Protein AF-A0A510UMR7-F1 (afdb_monomer_lite)

Organism: Aliivibrio fischeri (NCBI:txid668)

pLDDT: mean 89.65, std 12.79, range [37.03, 98.44]

Structure (mmCIF, N/CA/C/O backbone):
data_AF-A0A510UMR7-F1
#
_entry.id   AF-A0A510UMR7-F1
#
loop_
_atom_site.group_PDB
_atom_site.id
_atom_site.type_symbol
_atom_site.label_atom_id
_atom_site.label_alt_id
_atom_site.label_comp_id
_atom_site.label_asym_id
_atom_site.label_entity_id
_atom_site.label_seq_id
_atom_site.pdbx_PDB_ins_code
_atom_site.Cartn_x
_atom_site.Cartn_y
_atom_site.Cartn_z
_atom_site.occupancy
_atom_site.B_iso_or_equiv
_atom_site.auth_seq_id
_atom_site.auth_comp_id
_atom_site.auth_asym_id
_atom_site.auth_atom_id
_atom_site.pdbx_PDB_model_num
ATOM 1 N N . MET A 1 1 ? -4.161 -13.285 -26.503 1.00 51.09 1 MET A N 1
ATOM 2 C CA . MET A 1 1 ? -3.354 -12.343 -25.688 1.00 51.09 1 MET A CA 1
ATOM 3 C C . MET A 1 1 ? -3.360 -10.975 -26.370 1.00 51.09 1 MET A C 1
ATOM 5 O O . MET A 1 1 ? -3.130 -10.926 -27.571 1.00 51.09 1 MET A O 1
ATOM 9 N N . ASN A 1 2 ? -3.696 -9.894 -25.657 1.00 55.16 2 ASN A N 1
ATOM 10 C CA . ASN A 1 2 ? -3.923 -8.559 -26.235 1.00 55.16 2 ASN A CA 1
ATOM 11 C C . ASN A 1 2 ? -2.600 -7.912 -26.742 1.00 55.16 2 ASN A C 1
ATOM 13 O O . ASN A 1 2 ? -1.599 -7.934 -26.019 1.00 55.16 2 ASN A O 1
ATOM 17 N N . PRO A 1 3 ? -2.560 -7.334 -27.959 1.00 51.69 3 PRO A N 1
ATOM 18 C CA . PRO A 1 3 ? -1.351 -6.751 -28.558 1.00 51.69 3 PRO A CA 1
ATOM 19 C C . PRO A 1 3 ? -0.756 -5.566 -27.776 1.00 51.69 3 PRO A C 1
ATOM 21 O O . PRO A 1 3 ? 0.462 -5.375 -27.802 1.00 51.69 3 PRO A O 1
ATOM 24 N N . LEU A 1 4 ? -1.569 -4.812 -27.029 1.00 55.09 4 LEU A N 1
ATOM 25 C CA . LEU A 1 4 ? -1.097 -3.721 -26.165 1.00 55.09 4 LEU A CA 1
ATOM 26 C C . LEU A 1 4 ? -0.290 -4.248 -24.971 1.00 55.09 4 LEU A C 1
ATOM 28 O O . LEU A 1 4 ? 0.756 -3.690 -24.637 1.00 55.09 4 LEU A O 1
ATOM 32 N N . LEU A 1 5 ? -0.724 -5.369 -24.383 1.00 54.47 5 LEU A N 1
ATOM 33 C CA . LEU A 1 5 ? 0.011 -6.047 -23.314 1.00 54.47 5 LEU A CA 1
ATOM 34 C C . LEU A 1 5 ? 1.372 -6.546 -23.814 1.00 54.47 5 LEU A C 1
ATOM 36 O O . LEU A 1 5 ? 2.385 -6.280 -23.178 1.00 54.47 5 LEU A O 1
ATOM 40 N N . ARG A 1 6 ? 1.427 -7.157 -25.005 1.00 55.19 6 ARG A N 1
ATOM 41 C CA . ARG A 1 6 ? 2.678 -7.660 -25.604 1.00 55.19 6 ARG A CA 1
ATOM 42 C C . ARG A 1 6 ? 3.709 -6.551 -25.862 1.00 55.19 6 ARG A C 1
ATOM 44 O O . ARG A 1 6 ? 4.903 -6.754 -25.643 1.00 55.19 6 ARG A O 1
ATOM 51 N N . LYS A 1 7 ? 3.258 -5.374 -26.309 1.00 52.97 7 LYS A N 1
ATOM 52 C CA . LYS A 1 7 ? 4.126 -4.212 -26.564 1.00 52.97 7 LYS A CA 1
ATOM 53 C C . LYS A 1 7 ? 4.690 -3.630 -25.260 1.00 52.97 7 LYS A C 1
ATOM 55 O O . LYS A 1 7 ? 5.876 -3.318 -25.206 1.00 52.97 7 LYS A O 1
ATOM 60 N N . LYS A 1 8 ? 3.873 -3.559 -24.200 1.00 59.56 8 LYS A N 1
ATOM 61 C CA . LYS A 1 8 ? 4.296 -3.109 -22.861 1.00 59.56 8 LYS A CA 1
ATOM 62 C C . LYS A 1 8 ? 5.339 -4.054 -22.247 1.00 59.56 8 LYS A C 1
ATOM 64 O O . LYS A 1 8 ? 6.338 -3.588 -21.712 1.00 59.56 8 LYS A O 1
ATOM 69 N N . THR A 1 9 ? 5.171 -5.369 -22.410 1.00 65.25 9 THR A N 1
ATOM 70 C CA . THR A 1 9 ? 6.138 -6.371 -21.927 1.00 65.25 9 THR A CA 1
ATOM 71 C C . THR A 1 9 ? 7.502 -6.260 -22.616 1.00 65.25 9 THR A C 1
ATOM 73 O O . THR A 1 9 ? 8.526 -6.316 -21.942 1.00 65.25 9 THR A O 1
ATOM 76 N N . MET A 1 10 ? 7.546 -6.056 -23.939 1.00 64.94 10 MET A N 1
ATOM 77 C CA . MET A 1 10 ? 8.824 -5.874 -24.648 1.00 64.94 10 MET A CA 1
ATOM 78 C C . MET A 1 10 ? 9.551 -4.585 -24.255 1.00 64.94 10 MET A C 1
ATOM 80 O O . MET A 1 10 ? 10.768 -4.608 -24.090 1.00 64.94 10 MET A O 1
ATOM 84 N N . ILE A 1 11 ? 8.826 -3.474 -24.085 1.00 70.75 11 ILE A N 1
ATOM 85 C CA . ILE A 1 11 ? 9.424 -2.203 -23.645 1.00 70.75 11 ILE A CA 1
ATOM 86 C C . ILE A 1 11 ? 10.067 -2.368 -22.264 1.00 70.75 11 ILE A C 1
ATOM 88 O O . ILE A 1 11 ? 11.201 -1.932 -22.072 1.00 70.75 11 ILE A O 1
ATOM 92 N N . ASN A 1 12 ? 9.399 -3.071 -21.344 1.00 75.62 12 ASN A N 1
ATOM 93 C CA . ASN A 1 12 ? 9.960 -3.363 -20.026 1.00 75.62 12 ASN A CA 1
ATOM 94 C C . ASN A 1 12 ? 11.260 -4.179 -20.131 1.00 75.62 12 ASN A C 1
ATOM 96 O O . ASN A 1 12 ? 12.247 -3.830 -19.495 1.00 75.62 12 ASN A O 1
ATOM 100 N N . LEU A 1 13 ? 11.319 -5.213 -20.977 1.00 80.56 13 LEU A N 1
ATOM 101 C CA . LEU A 1 13 ? 12.540 -6.018 -21.145 1.00 80.56 13 LEU A CA 1
ATOM 102 C C . LEU A 1 13 ? 13.735 -5.189 -21.640 1.00 80.56 13 LEU A C 1
ATOM 104 O O . LEU A 1 13 ? 14.846 -5.341 -21.131 1.00 80.56 13 LEU A O 1
ATOM 108 N N . ILE A 1 14 ? 13.507 -4.280 -22.593 1.00 85.69 14 ILE A N 1
ATOM 109 C CA . ILE A 1 14 ? 14.553 -3.383 -23.106 1.00 85.69 14 ILE A CA 1
ATOM 110 C C . ILE A 1 14 ? 15.011 -2.408 -22.014 1.00 85.69 14 ILE A C 1
ATOM 112 O O . ILE A 1 14 ? 16.213 -2.225 -21.830 1.00 85.69 14 ILE A O 1
ATOM 116 N N . GLN A 1 15 ? 14.074 -1.812 -21.267 1.00 86.12 15 GLN A N 1
ATOM 117 C CA . GLN A 1 15 ? 14.389 -0.906 -20.156 1.00 86.12 15 GLN A CA 1
ATOM 118 C C . GLN A 1 15 ? 15.222 -1.598 -19.073 1.00 86.12 15 GLN A C 1
ATOM 120 O O . GLN A 1 15 ? 16.217 -1.035 -18.623 1.00 86.12 15 GLN A O 1
ATOM 125 N N . HIS A 1 16 ? 14.865 -2.830 -18.704 1.00 87.94 16 HIS A N 1
ATOM 126 C CA . HIS A 1 16 ? 15.618 -3.638 -17.746 1.00 87.94 16 HIS A CA 1
ATOM 127 C C . HIS A 1 16 ? 17.042 -3.918 -18.233 1.00 87.94 16 HIS A C 1
ATOM 129 O O . HIS A 1 16 ? 18.006 -3.672 -17.507 1.00 87.94 16 HIS A O 1
ATOM 135 N N . GLY A 1 17 ? 17.189 -4.389 -19.475 1.00 89.75 17 GLY A N 1
ATOM 136 C CA . GLY A 1 17 ? 18.502 -4.666 -20.058 1.00 89.75 17 GLY A CA 1
ATOM 137 C C . GLY A 1 17 ? 19.389 -3.421 -20.104 1.00 89.75 17 GLY A C 1
ATOM 138 O O . GLY A 1 17 ? 20.539 -3.461 -19.663 1.00 89.75 17 GLY A O 1
ATOM 139 N N . LEU A 1 18 ? 18.834 -2.294 -20.564 1.00 92.81 18 LEU A N 1
ATOM 140 C CA . LEU A 1 18 ? 19.545 -1.019 -20.608 1.00 92.81 18 LEU A CA 1
ATOM 141 C C . LEU A 1 18 ? 19.943 -0.551 -19.205 1.00 92.81 18 LEU A C 1
ATOM 143 O O . LEU A 1 18 ? 21.094 -0.181 -18.997 1.00 92.81 18 LEU A O 1
ATOM 147 N N . PHE A 1 19 ? 19.033 -0.607 -18.232 1.00 93.06 19 PHE A N 1
ATOM 148 C CA . PHE A 1 19 ? 19.323 -0.227 -16.851 1.00 93.06 19 PHE A CA 1
ATOM 149 C C . PHE A 1 19 ? 20.503 -1.015 -16.275 1.00 93.06 19 PHE A C 1
ATOM 151 O O . PHE A 1 19 ? 21.434 -0.422 -15.728 1.00 93.06 19 PHE A O 1
ATOM 158 N N . HIS A 1 20 ? 20.498 -2.342 -16.427 1.00 90.25 20 HIS A N 1
ATOM 159 C CA . HIS A 1 20 ? 21.579 -3.183 -15.918 1.00 90.25 20 HIS A CA 1
ATOM 160 C C . HIS A 1 20 ? 22.907 -2.902 -16.621 1.00 90.25 20 HIS A C 1
ATOM 162 O O . HIS A 1 20 ? 23.939 -2.849 -15.952 1.00 90.25 20 HIS A O 1
ATOM 168 N N . LEU A 1 21 ? 22.886 -2.646 -17.932 1.00 93.25 21 LEU A N 1
ATOM 169 C CA . LEU A 1 21 ? 24.079 -2.268 -18.685 1.00 93.25 21 LEU A CA 1
ATOM 170 C C . LEU A 1 21 ? 24.651 -0.930 -18.198 1.00 93.25 21 LEU A C 1
ATOM 172 O O . LEU A 1 21 ? 25.833 -0.858 -17.865 1.00 93.25 21 LEU A O 1
ATOM 176 N N . LEU A 1 22 ? 23.812 0.104 -18.078 1.00 94.19 22 LEU A N 1
ATOM 177 C CA . LEU A 1 22 ? 24.222 1.428 -17.599 1.00 94.19 22 LEU A CA 1
ATOM 178 C C . LEU A 1 22 ? 24.739 1.390 -16.152 1.00 94.19 22 LEU A C 1
ATOM 180 O O . LEU A 1 22 ? 25.696 2.090 -15.812 1.00 94.19 22 LEU A O 1
ATOM 184 N N . LYS A 1 23 ? 24.142 0.547 -15.302 1.00 92.00 23 LYS A N 1
ATOM 185 C CA . LYS A 1 23 ? 24.593 0.335 -13.922 1.00 92.00 23 LYS A CA 1
ATOM 186 C C . LYS A 1 23 ? 25.930 -0.414 -13.868 1.00 92.00 23 LYS A C 1
ATOM 188 O O . LYS A 1 23 ? 26.796 -0.037 -13.082 1.00 92.00 23 LYS A O 1
ATOM 193 N N . ALA A 1 24 ? 26.140 -1.413 -14.729 1.00 90.56 24 ALA A N 1
ATOM 194 C CA . ALA A 1 24 ? 27.389 -2.176 -14.802 1.00 90.56 24 ALA A CA 1
ATOM 195 C C . ALA A 1 24 ? 28.584 -1.314 -15.239 1.00 90.56 24 ALA A C 1
ATOM 197 O O . ALA A 1 24 ? 29.666 -1.423 -14.663 1.00 90.56 24 ALA A O 1
ATOM 198 N N . VAL A 1 25 ? 28.380 -0.402 -16.196 1.00 95.00 25 VAL A N 1
ATOM 199 C CA . VAL A 1 25 ? 29.420 0.546 -16.640 1.00 95.00 25 VAL A CA 1
ATOM 200 C C . VAL A 1 25 ? 29.561 1.774 -15.724 1.00 95.00 25 VAL A C 1
ATOM 202 O O . VAL A 1 25 ? 30.279 2.708 -16.067 1.00 95.00 25 VAL A O 1
ATOM 205 N N . LYS A 1 26 ? 28.897 1.780 -14.555 1.00 92.00 26 LYS A N 1
ATOM 206 C CA . LY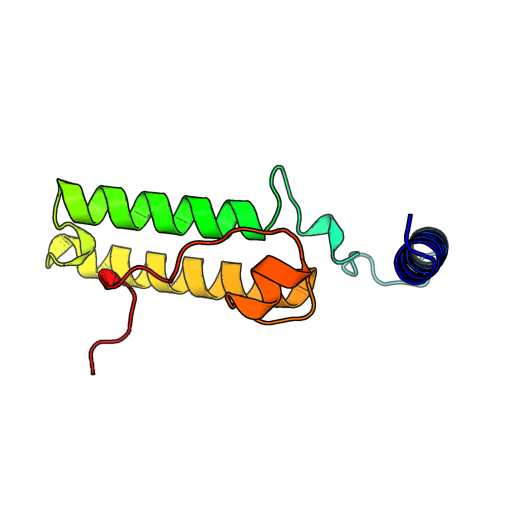S A 1 26 ? 28.910 2.868 -13.554 1.00 92.00 26 LYS A CA 1
ATOM 207 C C . LYS A 1 26 ? 28.439 4.229 -14.086 1.00 92.00 26 LYS A C 1
ATOM 209 O O . LYS A 1 26 ? 28.805 5.263 -13.532 1.00 92.00 26 LYS A O 1
ATOM 214 N N . LEU A 1 27 ? 27.611 4.237 -15.132 1.00 94.25 27 LEU A N 1
ATOM 215 C CA . LEU A 1 27 ? 27.000 5.468 -15.644 1.00 94.25 27 LEU A CA 1
ATOM 216 C C . LEU A 1 27 ? 25.796 5.903 -14.795 1.00 94.25 27 LEU A C 1
ATOM 218 O O . LEU A 1 27 ? 25.435 7.075 -14.786 1.00 94.25 27 LEU A O 1
ATOM 222 N N . LEU A 1 28 ? 25.179 4.965 -14.069 1.00 91.44 28 LEU A N 1
ATOM 223 C CA . LEU A 1 28 ? 24.124 5.253 -13.099 1.00 91.44 28 LEU A CA 1
ATOM 224 C C . LEU A 1 28 ? 24.673 5.240 -11.666 1.00 91.44 28 LEU A C 1
ATOM 226 O O . LEU A 1 28 ? 25.465 4.353 -11.330 1.00 91.44 28 LEU A O 1
ATOM 230 N N . PRO A 1 29 ? 24.212 6.157 -10.795 1.00 92.06 29 PRO A N 1
ATOM 231 C CA . PRO A 1 29 ? 24.500 6.091 -9.369 1.00 92.06 29 PRO A CA 1
ATOM 232 C C . PRO A 1 29 ? 24.062 4.750 -8.762 1.00 92.06 29 PRO A C 1
ATOM 234 O O . PRO A 1 29 ? 23.032 4.178 -9.132 1.00 92.06 29 PRO A O 1
ATOM 237 N N . SER A 1 30 ? 24.832 4.242 -7.797 1.00 85.25 30 SER A N 1
ATOM 238 C CA . SER A 1 30 ? 24.592 2.927 -7.181 1.00 85.25 30 SER A CA 1
ATOM 239 C C . SER A 1 30 ? 23.232 2.822 -6.480 1.00 85.25 30 SER A C 1
ATOM 241 O O . SER A 1 30 ? 22.652 1.733 -6.433 1.00 85.25 30 SER A O 1
ATOM 243 N N . ASN A 1 31 ? 22.713 3.951 -5.995 1.00 88.50 31 ASN A N 1
ATOM 244 C CA . ASN A 1 31 ? 21.444 4.079 -5.283 1.00 88.50 31 ASN A CA 1
ATOM 245 C C . ASN A 1 31 ? 20.205 4.147 -6.193 1.00 88.50 31 ASN A C 1
ATOM 247 O O . ASN A 1 31 ? 19.091 4.135 -5.678 1.00 88.50 31 ASN A O 1
ATOM 251 N N . VAL A 1 32 ? 20.359 4.200 -7.521 1.00 91.25 32 VAL A N 1
ATOM 252 C CA . VAL A 1 32 ? 19.211 4.092 -8.432 1.00 91.25 32 VAL A CA 1
ATOM 253 C C . VAL A 1 32 ? 18.797 2.627 -8.536 1.00 91.25 32 VAL A C 1
ATOM 255 O O . VAL A 1 32 ? 19.631 1.751 -8.785 1.00 91.25 32 VAL A O 1
ATOM 258 N N . ILE A 1 33 ? 17.507 2.356 -8.366 1.00 91.06 33 ILE A N 1
ATOM 259 C CA . ILE A 1 33 ? 16.906 1.022 -8.473 1.00 91.06 33 ILE A CA 1
ATOM 260 C C . ILE A 1 33 ? 15.781 1.027 -9.508 1.00 91.06 33 ILE A C 1
ATOM 262 O O . ILE A 1 33 ? 15.235 2.081 -9.834 1.00 91.06 33 ILE A O 1
ATOM 266 N N . LEU A 1 34 ? 15.438 -0.153 -10.019 1.00 91.06 34 LEU A N 1
ATOM 267 C CA . LEU A 1 34 ? 14.204 -0.336 -10.779 1.00 91.06 34 LEU A CA 1
ATOM 268 C C . LEU A 1 34 ? 13.023 -0.388 -9.811 1.00 91.06 34 LEU A C 1
ATOM 270 O O . LEU A 1 34 ? 13.164 -0.831 -8.672 1.00 91.06 34 LEU A O 1
ATOM 274 N N . THR A 1 35 ? 11.856 0.070 -10.253 1.00 92.31 35 THR A N 1
ATOM 275 C CA . THR A 1 35 ? 10.671 0.143 -9.392 1.00 92.31 35 THR A CA 1
ATOM 276 C C . THR A 1 35 ? 10.138 -1.233 -9.004 1.00 92.31 35 THR A C 1
ATOM 278 O O . THR A 1 35 ? 9.552 -1.359 -7.937 1.00 92.31 35 THR A O 1
ATOM 281 N N . ASP A 1 36 ? 10.369 -2.275 -9.804 1.00 90.44 36 ASP A N 1
ATOM 282 C CA . ASP A 1 36 ? 10.011 -3.657 -9.468 1.00 90.44 36 ASP A CA 1
ATOM 283 C C . ASP A 1 36 ? 10.829 -4.219 -8.296 1.00 90.44 36 ASP A C 1
ATOM 285 O O . ASP A 1 36 ? 10.333 -5.065 -7.561 1.00 90.44 36 ASP A O 1
ATOM 289 N N . GLN A 1 37 ? 12.022 -3.675 -8.032 1.00 91.50 37 GLN A N 1
ATOM 290 C CA . GLN A 1 37 ? 12.817 -4.017 -6.847 1.00 91.50 37 GLN A CA 1
ATOM 291 C C . GLN A 1 37 ? 12.164 -3.543 -5.536 1.00 91.50 37 GLN A C 1
ATOM 293 O O . GLN A 1 37 ? 12.625 -3.917 -4.460 1.00 91.50 37 GLN A O 1
ATOM 298 N N . LEU A 1 38 ? 11.094 -2.738 -5.600 1.00 92.88 38 LEU A N 1
ATOM 299 C CA . LEU A 1 38 ? 10.271 -2.409 -4.431 1.00 92.88 38 LEU A CA 1
ATOM 300 C C . LEU A 1 38 ? 9.404 -3.595 -3.971 1.00 92.88 38 LEU A C 1
ATOM 302 O O . LEU A 1 38 ? 9.003 -3.636 -2.803 1.00 92.88 38 LEU A O 1
ATOM 306 N N . ASP A 1 39 ? 9.140 -4.566 -4.852 1.00 92.69 39 ASP A N 1
ATOM 307 C CA . ASP A 1 39 ? 8.481 -5.826 -4.505 1.00 92.69 39 ASP A CA 1
ATOM 308 C C . ASP A 1 39 ? 9.494 -6.750 -3.799 1.00 92.69 39 ASP A C 1
ATOM 310 O O . ASP A 1 39 ? 10.116 -7.625 -4.400 1.00 92.69 39 ASP A O 1
ATOM 314 N N . PHE A 1 40 ? 9.702 -6.523 -2.500 1.00 86.19 40 PHE A N 1
ATOM 315 C CA . PHE A 1 40 ? 10.589 -7.333 -1.662 1.00 86.19 40 PHE A CA 1
ATOM 316 C C . PHE A 1 40 ? 9.808 -8.418 -0.909 1.00 86.19 40 PHE A C 1
ATOM 318 O O . PHE A 1 40 ? 8.969 -8.091 -0.068 1.00 86.19 40 PHE A O 1
ATOM 325 N N . ALA A 1 41 ? 10.129 -9.693 -1.179 1.00 87.88 41 ALA A N 1
ATO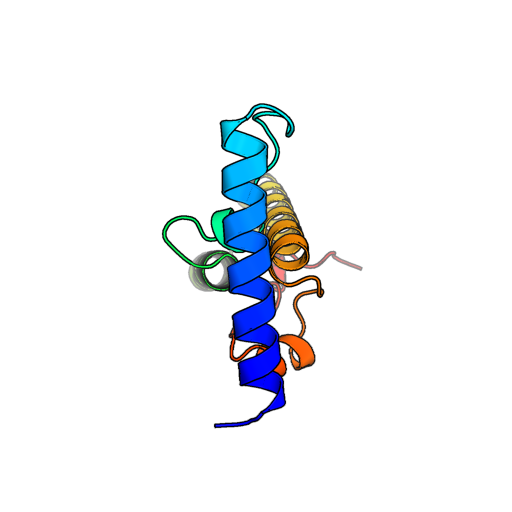M 326 C CA . ALA A 1 41 ? 9.438 -10.915 -0.725 1.00 87.88 41 ALA A CA 1
ATOM 327 C C . ALA A 1 41 ? 7.976 -11.030 -1.203 1.00 87.88 41 ALA A C 1
ATOM 329 O O . ALA A 1 41 ? 7.615 -12.008 -1.855 1.00 87.88 41 ALA A O 1
ATOM 330 N N . HIS A 1 42 ? 7.169 -10.002 -0.949 1.00 91.12 42 HIS A N 1
ATOM 331 C CA . HIS A 1 42 ? 5.812 -9.829 -1.451 1.00 91.12 42 HIS A CA 1
ATOM 332 C C . HIS A 1 42 ? 5.698 -8.527 -2.249 1.00 91.12 42 HIS A C 1
ATOM 334 O O . HIS A 1 42 ? 6.501 -7.602 -2.089 1.00 91.12 42 HIS A O 1
ATOM 340 N N . SER A 1 43 ? 4.671 -8.439 -3.098 1.00 95.31 43 SER A N 1
ATOM 341 C CA . SER A 1 43 ? 4.382 -7.192 -3.804 1.00 95.31 43 SER A CA 1
ATOM 342 C C . SER A 1 43 ? 4.045 -6.079 -2.813 1.00 95.31 43 SER A C 1
ATOM 344 O O . SER A 1 43 ? 3.484 -6.329 -1.741 1.00 95.31 43 SER A O 1
ATOM 346 N N . VAL A 1 44 ? 4.343 -4.829 -3.176 1.00 96.31 44 VAL A N 1
ATOM 347 C CA . VAL A 1 44 ? 3.989 -3.678 -2.325 1.00 96.31 44 VAL A CA 1
ATOM 348 C C . VAL A 1 44 ? 2.484 -3.638 -2.028 1.00 96.31 44 VAL A C 1
ATOM 350 O O . VAL A 1 44 ? 2.087 -3.337 -0.906 1.00 96.31 44 VAL A O 1
ATOM 353 N N . ALA A 1 45 ? 1.654 -4.015 -3.006 1.00 96.94 45 ALA A N 1
ATOM 354 C CA . ALA A 1 45 ? 0.206 -4.126 -2.842 1.00 96.94 45 ALA A CA 1
ATOM 355 C C . ALA A 1 45 ? -0.170 -5.135 -1.748 1.00 96.94 45 ALA A C 1
ATOM 357 O O . ALA A 1 45 ? -0.962 -4.817 -0.866 1.00 96.94 45 ALA A O 1
ATOM 358 N N . LYS A 1 46 ? 0.451 -6.323 -1.756 1.00 96.88 46 LYS A N 1
ATOM 359 C CA . LYS A 1 46 ? 0.160 -7.356 -0.759 1.00 96.88 46 LYS A CA 1
ATOM 360 C C . LYS A 1 46 ? 0.589 -6.934 0.644 1.00 96.88 46 LYS A C 1
ATOM 362 O O . LYS A 1 46 ? -0.163 -7.133 1.587 1.00 96.88 46 LYS A O 1
ATOM 367 N N . ARG A 1 47 ? 1.752 -6.292 0.771 1.00 97.31 47 ARG A N 1
ATOM 368 C CA . ARG A 1 47 ? 2.243 -5.768 2.056 1.00 97.31 47 ARG A CA 1
ATOM 369 C C . ARG A 1 47 ? 1.306 -4.708 2.638 1.00 97.31 47 ARG A C 1
ATOM 371 O O . ARG A 1 47 ? 1.085 -4.695 3.844 1.00 97.31 47 ARG A O 1
ATOM 378 N N . LEU A 1 48 ? 0.768 -3.828 1.789 1.00 97.69 48 LEU A N 1
ATOM 379 C CA . LEU A 1 48 ? -0.211 -2.819 2.198 1.00 97.69 48 LEU A CA 1
ATOM 380 C C . LEU A 1 48 ? -1.516 -3.470 2.672 1.00 97.69 48 LEU A C 1
ATOM 382 O O . LEU A 1 48 ? -2.025 -3.114 3.729 1.00 97.69 48 LEU A O 1
ATOM 386 N N . ASP A 1 49 ? -2.021 -4.453 1.928 1.00 98.12 49 ASP A N 1
ATOM 387 C CA . ASP A 1 49 ? -3.216 -5.219 2.297 1.00 98.12 49 ASP A CA 1
ATOM 388 C C . ASP A 1 49 ? -3.056 -5.951 3.643 1.00 98.12 49 ASP A C 1
ATOM 390 O O . ASP A 1 49 ? -3.893 -5.802 4.529 1.00 98.12 49 ASP A O 1
ATOM 394 N N . GLU A 1 50 ? -1.952 -6.679 3.829 1.00 97.69 50 GLU A N 1
ATOM 395 C CA . GLU A 1 50 ? -1.663 -7.428 5.062 1.00 97.69 50 GLU A CA 1
ATOM 396 C C . GLU A 1 50 ? -1.510 -6.512 6.280 1.00 97.69 50 GLU A C 1
ATOM 398 O O . GLU A 1 50 ? -1.982 -6.839 7.369 1.00 97.69 50 GLU A O 1
ATOM 403 N N . GLN A 1 51 ? -0.876 -5.345 6.114 1.00 97.31 51 GLN A N 1
ATOM 404 C CA . GLN A 1 51 ? -0.772 -4.369 7.198 1.00 97.31 51 GLN A CA 1
ATOM 405 C C . GLN A 1 51 ? -2.163 -3.888 7.634 1.00 97.31 51 GLN A C 1
ATOM 407 O O . GLN A 1 51 ? -2.435 -3.788 8.832 1.00 97.31 51 GLN A O 1
ATOM 412 N N . ARG A 1 52 ? -3.043 -3.587 6.672 1.00 98.00 52 ARG A N 1
ATOM 413 C CA . ARG A 1 52 ? -4.403 -3.109 6.948 1.00 98.00 52 ARG A CA 1
ATOM 414 C C . ARG A 1 52 ? -5.248 -4.183 7.623 1.00 98.00 52 ARG A C 1
ATOM 416 O O . ARG A 1 52 ? -5.869 -3.887 8.639 1.00 98.00 52 ARG A O 1
ATOM 423 N N . GLU A 1 53 ? -5.181 -5.420 7.135 1.00 98.44 53 GLU A N 1
ATOM 424 C CA . GLU A 1 53 ? -5.839 -6.582 7.744 1.00 98.44 53 GLU A CA 1
ATOM 425 C C . GLU A 1 53 ? -5.384 -6.799 9.195 1.00 98.44 53 GLU A C 1
ATOM 427 O O . GLU A 1 53 ? -6.216 -6.953 10.086 1.00 98.44 53 GLU A O 1
ATOM 432 N N . LEU A 1 54 ? -4.076 -6.728 9.468 1.00 97.94 54 LEU A N 1
ATOM 433 C CA . LEU A 1 54 ? -3.549 -6.857 10.829 1.00 97.94 54 LEU A CA 1
ATOM 434 C C . LEU A 1 54 ? -4.103 -5.773 11.766 1.00 97.94 54 LEU A C 1
ATOM 436 O O . LEU A 1 54 ? -4.467 -6.061 12.907 1.00 97.94 54 LEU A O 1
ATOM 440 N N . ILE A 1 55 ? -4.161 -4.525 11.300 1.00 98.12 55 ILE A N 1
ATOM 441 C CA . ILE A 1 55 ? -4.672 -3.401 12.093 1.00 98.12 55 ILE A CA 1
ATOM 442 C C . ILE A 1 55 ? -6.168 -3.563 12.367 1.00 98.12 55 ILE A C 1
ATOM 444 O O . ILE A 1 55 ? -6.596 -3.360 13.504 1.00 98.12 55 ILE A O 1
ATOM 448 N N . GLU A 1 56 ? -6.950 -3.944 11.354 1.00 97.75 56 GLU A N 1
ATOM 449 C CA . GLU A 1 56 ? -8.383 -4.216 11.496 1.00 97.75 56 GLU A CA 1
ATOM 450 C C . GLU A 1 56 ? -8.645 -5.336 12.494 1.00 97.75 56 GLU A C 1
ATOM 452 O O . GLU A 1 56 ? -9.485 -5.183 13.377 1.00 97.75 56 GLU A O 1
ATOM 457 N N . GLU A 1 57 ? -7.904 -6.439 12.402 1.00 98.38 57 GLU A N 1
ATOM 458 C CA . GLU A 1 57 ? -8.108 -7.593 13.270 1.00 98.38 57 GLU A CA 1
ATOM 459 C C . GLU A 1 57 ? -7.693 -7.307 14.719 1.00 98.38 57 GLU A C 1
ATOM 461 O O . GLU A 1 57 ? -8.416 -7.698 15.638 1.00 98.38 57 GLU A O 1
ATOM 466 N N . ILE A 1 58 ? -6.606 -6.561 14.952 1.00 97.88 58 ILE A N 1
ATOM 467 C CA . ILE A 1 58 ? -6.250 -6.082 16.298 1.00 97.88 58 ILE A CA 1
ATOM 468 C C . ILE A 1 58 ? -7.354 -5.172 16.842 1.00 97.88 58 ILE A C 1
ATOM 470 O O . ILE A 1 58 ? -7.834 -5.380 17.955 1.00 97.88 58 ILE A O 1
ATOM 474 N N . GLU A 1 59 ? -7.783 -4.172 16.069 1.00 97.69 59 GLU A N 1
ATOM 475 C CA . GLU A 1 59 ? -8.800 -3.227 16.529 1.00 97.69 59 GLU A CA 1
ATOM 476 C C . GLU A 1 59 ? -10.124 -3.928 16.843 1.00 97.69 59 GLU A C 1
ATOM 478 O O . GLU A 1 59 ? -10.698 -3.722 17.909 1.00 97.69 59 GLU A O 1
ATOM 483 N N . LYS A 1 60 ? -10.573 -4.814 15.957 1.00 97.62 60 LYS A N 1
ATOM 484 C CA . LYS A 1 60 ? -11.809 -5.584 16.105 1.00 97.62 60 LYS A CA 1
ATOM 485 C C . LYS A 1 60 ? -11.818 -6.457 17.358 1.00 97.62 60 LYS A C 1
ATOM 487 O O . LYS A 1 60 ? -12.857 -6.569 18.003 1.00 97.62 60 LYS A O 1
ATOM 492 N N . HIS A 1 61 ? -10.692 -7.082 17.702 1.00 98.25 61 HIS A N 1
ATOM 493 C CA . HIS A 1 61 ? -10.632 -8.021 18.825 1.00 98.25 61 HIS A CA 1
ATOM 494 C C . HIS A 1 61 ? -10.281 -7.367 20.159 1.00 98.25 61 HIS A C 1
ATOM 496 O O . HIS A 1 61 ? -10.627 -7.913 21.206 1.00 98.25 61 HIS A O 1
ATOM 502 N N . THR A 1 62 ? -9.586 -6.227 20.152 1.00 97.38 62 THR A N 1
ATOM 503 C CA . THR A 1 62 ? -9.051 -5.646 21.391 1.00 97.38 62 THR A CA 1
ATOM 504 C C . THR A 1 62 ? -9.401 -4.177 21.602 1.00 97.38 62 THR A C 1
ATOM 506 O O . THR A 1 62 ? -9.128 -3.658 22.683 1.00 97.38 62 THR A O 1
ATOM 509 N N . GLY A 1 63 ? -9.926 -3.474 20.592 1.00 97.00 63 GLY A N 1
ATOM 510 C CA . GLY A 1 63 ? -10.146 -2.022 20.628 1.00 97.00 63 GLY A CA 1
ATOM 511 C C . GLY A 1 63 ? -8.868 -1.223 20.905 1.00 97.00 63 GLY A C 1
ATOM 512 O O . GLY A 1 63 ? -8.915 -0.149 21.510 1.00 97.00 63 GLY A O 1
ATOM 513 N N . TYR A 1 64 ? -7.696 -1.787 20.581 1.00 97.44 64 TYR A N 1
ATOM 514 C CA . TYR A 1 64 ? -6.421 -1.264 21.071 1.00 97.44 64 TYR A CA 1
ATOM 515 C C . TYR A 1 64 ? -6.114 0.117 20.498 1.00 97.44 64 TYR A C 1
ATOM 517 O O . TYR A 1 64 ? -5.745 1.007 21.264 1.00 97.44 64 TYR A O 1
ATOM 525 N N . PHE A 1 65 ? -6.293 0.325 19.194 1.00 96.50 65 PHE A N 1
ATOM 526 C CA . PHE A 1 65 ? -5.956 1.584 18.532 1.00 96.50 65 PHE A CA 1
ATOM 527 C C . PHE A 1 65 ? -6.949 2.705 18.856 1.00 96.50 65 PHE A C 1
ATOM 529 O O . PHE A 1 65 ? -6.573 3.878 18.795 1.00 96.50 65 PHE A O 1
ATOM 536 N N . SER A 1 66 ? -8.177 2.360 19.252 1.00 95.50 66 SER A N 1
ATOM 537 C CA . SER A 1 66 ? -9.147 3.311 19.814 1.00 95.50 66 SER A CA 1
ATOM 538 C C . SER A 1 66 ? -8.912 3.628 21.296 1.00 95.50 66 SER A C 1
ATOM 540 O O . SER A 1 66 ? -9.430 4.622 21.804 1.00 95.50 66 SER A O 1
ATOM 542 N N . SER A 1 67 ? -8.125 2.817 22.008 1.00 95.62 67 SER A N 1
ATOM 543 C CA . SER A 1 67 ? -7.806 3.044 23.421 1.00 95.62 67 SER A CA 1
ATOM 544 C C . SER A 1 67 ? -6.714 4.102 23.625 1.00 95.62 67 SER A C 1
ATOM 546 O O . SER A 1 67 ? -5.856 4.327 22.770 1.00 95.62 67 SER A O 1
ATOM 548 N N . GLU A 1 68 ? -6.661 4.695 24.822 1.00 94.44 68 GLU A N 1
ATOM 549 C CA . GLU A 1 68 ? -5.583 5.622 25.197 1.00 94.44 68 GLU A CA 1
ATOM 550 C C . GLU A 1 68 ? -4.192 4.971 25.101 1.00 94.44 68 GLU A C 1
ATOM 552 O O . GLU A 1 68 ? -3.242 5.590 24.619 1.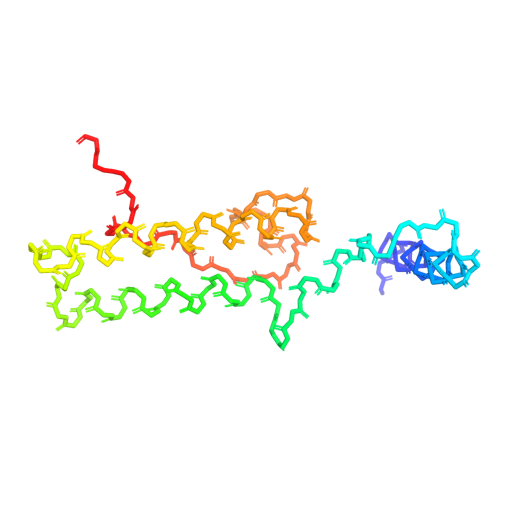00 94.44 68 GLU A O 1
ATOM 557 N N . LYS A 1 69 ? -4.089 3.688 25.474 1.00 94.50 69 LYS A N 1
ATOM 558 C CA . LYS A 1 69 ? -2.840 2.914 25.415 1.00 94.50 69 LYS A CA 1
ATOM 559 C C . LYS A 1 69 ? -2.331 2.720 23.985 1.00 94.50 69 LYS A C 1
ATOM 561 O O . LYS A 1 69 ? -1.129 2.559 23.790 1.00 94.50 69 LYS A O 1
ATOM 566 N N . GLY A 1 70 ? -3.224 2.723 22.996 1.00 94.94 70 GLY A N 1
ATOM 567 C CA . GLY A 1 70 ? -2.874 2.542 21.589 1.00 94.94 70 GLY A CA 1
ATOM 568 C C . GLY A 1 70 ? -2.548 3.828 20.845 1.00 94.94 70 GLY A C 1
ATOM 569 O O . GLY A 1 70 ? -2.123 3.744 19.698 1.00 94.94 70 GLY A O 1
ATOM 570 N N . ARG A 1 71 ? -2.689 5.013 21.458 1.00 93.81 71 ARG A N 1
ATOM 571 C CA . ARG A 1 71 ? -2.517 6.306 20.767 1.00 93.81 71 ARG A CA 1
ATOM 572 C C . ARG A 1 71 ? -1.165 6.432 20.057 1.00 93.81 71 ARG A C 1
ATOM 574 O O . ARG A 1 71 ? -1.107 6.850 18.904 1.00 93.81 71 ARG A O 1
ATOM 581 N N . TRP A 1 72 ? -0.077 6.053 20.727 1.00 94.19 72 TRP A N 1
ATOM 582 C CA . TRP A 1 72 ? 1.263 6.105 20.134 1.00 94.19 72 TRP A CA 1
ATOM 583 C C . TRP A 1 72 ? 1.413 5.106 18.977 1.00 94.19 72 TRP A C 1
ATOM 585 O O . TRP A 1 72 ? 1.905 5.460 17.904 1.00 94.19 72 TRP A O 1
ATOM 595 N N . SER A 1 73 ? 0.923 3.881 19.168 1.00 96.06 73 SER A N 1
ATOM 596 C CA . SER A 1 73 ? 0.955 2.813 18.163 1.00 96.06 73 SER A CA 1
ATOM 597 C C . SER A 1 73 ? 0.083 3.132 16.947 1.00 96.06 73 SER A C 1
ATOM 599 O O . SER A 1 73 ? 0.468 2.819 15.826 1.00 96.06 73 SER A O 1
ATOM 601 N N . LYS A 1 74 ? -1.048 3.821 17.138 1.00 96.44 74 LYS A N 1
ATOM 602 C CA . LYS A 1 74 ? -1.912 4.317 16.059 1.00 96.44 74 LYS A CA 1
ATOM 603 C C . LYS A 1 74 ? -1.160 5.287 15.148 1.00 96.44 74 LYS A C 1
ATOM 605 O O . LYS A 1 74 ? -1.208 5.129 13.934 1.00 96.44 74 LYS A O 1
ATOM 610 N N . ASN A 1 75 ? -0.405 6.233 15.706 1.00 94.69 75 ASN A N 1
ATOM 611 C CA . ASN A 1 75 ? 0.398 7.162 14.901 1.00 94.69 75 ASN A CA 1
ATOM 612 C C . ASN A 1 75 ? 1.494 6.442 14.095 1.00 94.69 75 ASN A C 1
ATOM 614 O O . ASN A 1 75 ? 1.745 6.785 12.937 1.00 94.69 75 ASN A O 1
ATOM 618 N N . HIS A 1 76 ? 2.112 5.409 14.676 1.00 96.06 76 HIS A N 1
ATOM 619 C CA . HIS A 1 76 ? 3.062 4.556 13.955 1.00 96.06 76 HIS A CA 1
ATOM 620 C C . HIS A 1 76 ? 2.380 3.792 12.818 1.00 96.06 76 HIS A C 1
ATOM 622 O O . HIS A 1 76 ? 2.892 3.784 11.702 1.00 96.06 76 HIS A O 1
ATOM 628 N N . ALA A 1 77 ? 1.206 3.216 13.074 1.00 97.06 77 ALA A N 1
ATOM 629 C CA . ALA A 1 77 ? 0.423 2.498 12.076 1.00 97.06 77 ALA A CA 1
ATOM 630 C C . ALA A 1 77 ? -0.015 3.404 10.908 1.00 97.06 77 ALA A C 1
ATOM 632 O O . ALA A 1 77 ? 0.093 3.000 9.753 1.00 97.06 77 ALA A O 1
ATOM 633 N N . ILE A 1 78 ? -0.426 4.649 11.191 1.00 97.31 78 ILE A N 1
ATOM 634 C CA . ILE A 1 78 ? -0.715 5.675 10.172 1.00 97.31 78 ILE A CA 1
ATOM 635 C C . ILE A 1 78 ? 0.521 5.926 9.304 1.00 97.31 78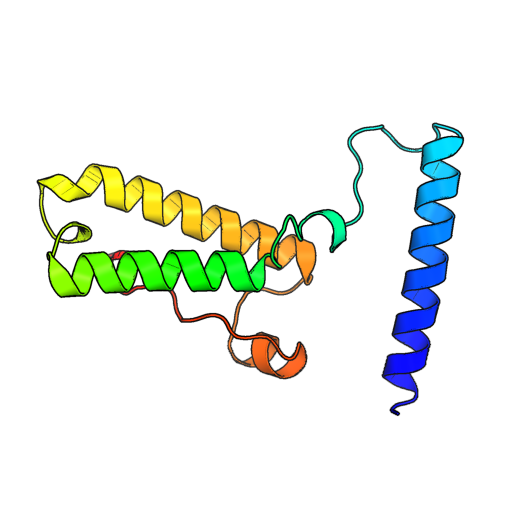 ILE A C 1
ATOM 637 O O . ILE A 1 78 ? 0.436 5.843 8.082 1.00 97.31 78 ILE A O 1
ATOM 641 N N . THR A 1 79 ? 1.675 6.153 9.935 1.00 96.88 79 THR A N 1
ATOM 642 C CA . THR A 1 79 ? 2.936 6.451 9.236 1.00 96.88 79 THR A CA 1
ATOM 643 C C . THR A 1 79 ? 3.386 5.284 8.352 1.00 96.88 79 THR A C 1
ATOM 645 O O . THR A 1 79 ? 3.858 5.487 7.235 1.00 96.88 79 THR A O 1
ATOM 648 N N . GLN A 1 80 ? 3.229 4.050 8.836 1.00 97.12 80 GLN A N 1
ATOM 649 C CA . GLN A 1 80 ? 3.520 2.843 8.063 1.00 97.12 80 GLN A CA 1
ATOM 650 C C . GLN A 1 80 ? 2.577 2.695 6.860 1.00 97.12 80 GLN A C 1
ATOM 652 O O . GLN A 1 80 ? 3.053 2.406 5.765 1.00 97.12 80 GLN A O 1
ATOM 657 N N . ASP A 1 81 ? 1.274 2.945 7.041 1.00 97.56 81 ASP A N 1
ATOM 658 C CA . ASP A 1 81 ? 0.291 2.893 5.948 1.00 97.56 81 ASP A CA 1
ATOM 659 C C . ASP A 1 81 ? 0.605 3.948 4.872 1.00 97.56 81 ASP A C 1
ATOM 661 O O . ASP A 1 81 ? 0.700 3.608 3.695 1.00 97.56 81 ASP A O 1
ATOM 665 N N . ASP A 1 82 ? 0.894 5.196 5.267 1.00 97.69 82 ASP A N 1
ATOM 666 C CA . ASP A 1 82 ? 1.288 6.271 4.338 1.00 97.69 82 ASP A CA 1
ATOM 667 C C . ASP A 1 82 ? 2.575 5.928 3.576 1.00 97.69 82 ASP A C 1
ATOM 669 O O . ASP A 1 82 ? 2.700 6.185 2.374 1.00 97.69 82 ASP A O 1
ATOM 673 N N . TYR A 1 83 ? 3.543 5.313 4.258 1.00 97.50 83 TYR A N 1
ATOM 674 C CA . TYR A 1 83 ? 4.778 4.860 3.631 1.00 97.50 83 TYR A CA 1
ATOM 675 C C . TYR A 1 83 ? 4.523 3.764 2.588 1.00 97.50 83 TYR A C 1
ATOM 677 O O . TYR A 1 83 ? 5.058 3.833 1.478 1.00 97.50 83 TYR A O 1
ATOM 685 N N . LEU A 1 84 ? 3.688 2.770 2.903 1.00 97.38 84 LEU A N 1
ATOM 686 C CA . LEU A 1 84 ? 3.337 1.711 1.956 1.00 97.38 84 LEU A CA 1
ATOM 687 C C . LEU A 1 84 ? 2.497 2.231 0.781 1.00 97.38 84 LEU A C 1
ATOM 689 O O . LEU A 1 84 ? 2.740 1.802 -0.348 1.00 97.38 84 LEU A O 1
ATOM 693 N N . ILE A 1 85 ? 1.598 3.198 0.999 1.00 97.56 85 ILE A N 1
ATOM 694 C CA . ILE A 1 85 ? 0.920 3.933 -0.082 1.00 97.56 85 ILE A CA 1
ATOM 695 C C . ILE A 1 85 ? 1.960 4.596 -0.986 1.00 97.56 85 ILE A C 1
ATOM 697 O O . ILE A 1 85 ? 1.922 4.432 -2.204 1.00 97.56 85 ILE A O 1
ATOM 701 N N . LYS A 1 86 ? 2.956 5.285 -0.414 1.00 97.69 86 LYS A N 1
ATOM 702 C CA . LYS A 1 86 ? 3.990 5.940 -1.218 1.00 97.69 86 LYS A CA 1
ATOM 703 C C . LYS A 1 86 ? 4.794 4.943 -2.051 1.00 97.69 86 LYS A C 1
ATOM 705 O O . LYS A 1 86 ? 5.073 5.215 -3.221 1.00 97.69 86 LYS A O 1
ATOM 710 N N . LEU A 1 87 ? 5.159 3.796 -1.476 1.00 96.94 87 LEU A N 1
ATOM 711 C CA . LEU A 1 87 ? 5.814 2.721 -2.221 1.00 96.94 87 LEU A CA 1
ATOM 712 C C . LEU A 1 87 ? 4.910 2.174 -3.333 1.00 96.94 87 LEU A C 1
ATOM 714 O O . LEU A 1 87 ? 5.407 1.900 -4.424 1.00 96.94 87 LEU A O 1
ATOM 718 N N . PHE A 1 88 ? 3.604 2.043 -3.084 1.00 97.25 88 PHE A N 1
ATOM 719 C CA . PHE A 1 88 ? 2.636 1.589 -4.081 1.00 97.25 88 PHE A CA 1
ATOM 720 C C . PHE A 1 88 ? 2.612 2.555 -5.266 1.00 97.25 88 PHE A C 1
ATOM 722 O O . PHE A 1 88 ? 2.796 2.130 -6.409 1.00 97.25 88 PHE A O 1
ATOM 729 N N . THR A 1 89 ? 2.501 3.859 -4.999 1.00 97.00 89 THR A N 1
ATOM 730 C CA . THR A 1 89 ? 2.520 4.883 -6.046 1.00 97.00 89 THR A CA 1
ATOM 731 C C . THR A 1 89 ? 3.828 4.856 -6.830 1.00 97.00 89 THR A C 1
ATOM 733 O O . THR A 1 89 ? 3.804 4.921 -8.055 1.00 97.00 89 THR A O 1
ATOM 736 N N . LEU A 1 90 ? 4.981 4.681 -6.179 1.00 95.75 90 LEU A N 1
ATOM 737 C CA . LEU A 1 90 ? 6.260 4.549 -6.890 1.00 95.75 90 LEU A CA 1
ATOM 738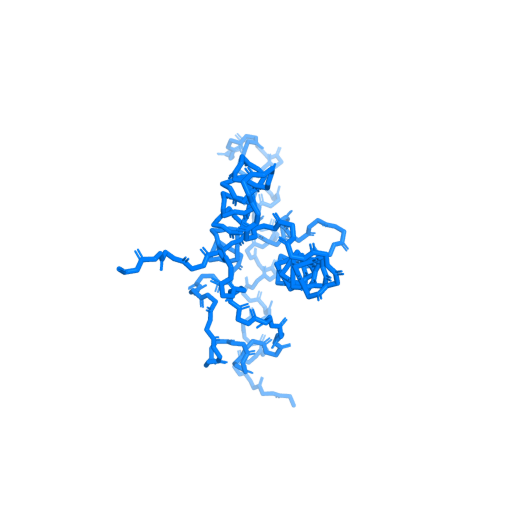 C C . LEU A 1 90 ? 6.327 3.282 -7.757 1.00 95.75 90 LEU A C 1
ATOM 740 O O . LEU A 1 90 ? 6.879 3.309 -8.857 1.00 95.75 90 LEU A O 1
ATOM 744 N N . ARG A 1 91 ? 5.760 2.171 -7.279 1.00 94.94 91 ARG A N 1
ATOM 745 C CA . ARG A 1 91 ? 5.788 0.873 -7.959 1.00 94.94 91 ARG A CA 1
ATOM 746 C C . ARG A 1 91 ? 4.866 0.810 -9.178 1.00 94.94 91 ARG A C 1
ATOM 748 O O . ARG A 1 91 ? 5.241 0.214 -10.194 1.00 94.94 91 ARG A O 1
ATOM 755 N N . TYR A 1 92 ? 3.667 1.377 -9.062 1.00 93.62 92 TYR A N 1
ATOM 756 C CA . TYR A 1 92 ? 2.592 1.260 -10.054 1.00 93.62 92 TYR A CA 1
ATOM 757 C C . TYR A 1 92 ? 2.305 2.562 -10.808 1.00 93.62 92 TYR A C 1
ATOM 759 O O . TYR A 1 92 ? 1.571 2.542 -11.797 1.00 93.62 92 TYR A O 1
ATOM 767 N N . ASN A 1 93 ? 2.924 3.670 -10.392 1.00 94.25 93 ASN A N 1
ATOM 768 C CA . ASN A 1 93 ? 2.740 5.012 -10.944 1.00 94.25 93 ASN A CA 1
ATOM 769 C C . ASN A 1 93 ? 1.277 5.499 -10.903 1.00 94.25 93 ASN A C 1
ATOM 771 O O . ASN A 1 93 ? 0.846 6.255 -11.773 1.00 94.25 93 ASN A O 1
ATOM 775 N N . VAL A 1 94 ? 0.517 5.031 -9.910 1.00 94.56 94 VAL A N 1
ATOM 776 C CA . VAL A 1 94 ? -0.879 5.389 -9.625 1.00 94.56 94 VAL A CA 1
ATOM 777 C C . VAL A 1 94 ? -1.132 5.290 -8.121 1.00 94.56 94 VAL A C 1
ATOM 779 O O . VAL A 1 94 ? -0.499 4.476 -7.451 1.00 94.56 94 VAL A O 1
ATOM 782 N N . GLU A 1 95 ? -2.060 6.086 -7.597 1.00 94.75 95 GLU A N 1
ATOM 783 C CA . GLU A 1 95 ? -2.501 5.977 -6.200 1.00 94.75 95 GLU A CA 1
ATOM 784 C C . GLU A 1 95 ? -3.368 4.719 -5.985 1.00 94.75 95 GLU A C 1
ATOM 786 O O . GLU A 1 95 ? -4.060 4.288 -6.914 1.00 94.75 95 GLU A O 1
ATOM 791 N N . PRO A 1 96 ? -3.358 4.116 -4.785 1.00 94.12 96 PRO A N 1
ATOM 792 C CA . PRO A 1 96 ? -4.153 2.932 -4.484 1.00 94.12 96 PRO A CA 1
ATOM 793 C C . PRO A 1 96 ? -5.649 3.279 -4.405 1.00 94.12 96 PRO A C 1
ATOM 795 O O . PRO A 1 96 ? -6.115 3.836 -3.414 1.00 94.12 96 PRO A O 1
ATOM 798 N N . SER A 1 97 ? -6.399 2.932 -5.451 1.00 93.94 97 SER A N 1
ATOM 799 C CA . SER A 1 97 ? -7.856 3.080 -5.543 1.00 93.94 97 SER A CA 1
ATOM 800 C C . SER A 1 97 ? -8.483 1.858 -6.213 1.00 93.94 97 SER A C 1
ATOM 802 O O . SER A 1 97 ? -7.807 1.161 -6.972 1.00 93.94 97 SER A O 1
ATOM 804 N N . GLU A 1 98 ? -9.779 1.626 -5.979 1.00 91.25 98 GLU A N 1
ATOM 805 C CA . GLU A 1 98 ? -10.522 0.492 -6.556 1.00 91.25 98 GLU A CA 1
ATOM 806 C C . GLU A 1 98 ? -10.378 0.411 -8.083 1.00 91.25 98 GLU A C 1
ATOM 808 O O . GLU A 1 98 ? -10.008 -0.634 -8.615 1.00 91.25 98 GLU A O 1
ATOM 813 N N . GLU A 1 99 ? -10.530 1.541 -8.785 1.00 92.56 99 GLU A N 1
ATOM 814 C CA . GLU A 1 99 ? -10.342 1.618 -10.242 1.00 92.56 99 GLU A CA 1
ATOM 815 C C . GLU A 1 99 ? -8.957 1.106 -10.679 1.00 92.56 99 GLU A C 1
ATOM 817 O O . GLU A 1 99 ? -8.812 0.369 -11.661 1.00 92.56 99 GLU A O 1
ATOM 822 N N . HIS A 1 100 ? -7.907 1.500 -9.955 1.00 91.88 100 HIS A N 1
ATOM 823 C CA . HIS A 1 100 ? -6.546 1.092 -10.278 1.00 91.88 100 HIS A CA 1
ATOM 824 C C . HIS A 1 100 ? -6.277 -0.366 -9.910 1.00 91.88 100 HIS A C 1
ATOM 826 O O . HIS A 1 100 ? -5.519 -1.029 -10.620 1.00 91.88 100 HIS A O 1
ATOM 832 N N . PHE A 1 101 ? -6.894 -0.877 -8.846 1.00 92.12 101 PHE A N 1
ATOM 833 C CA . PHE A 1 101 ? -6.782 -2.278 -8.452 1.00 92.12 101 PHE A CA 1
ATOM 834 C C . PHE A 1 101 ? -7.349 -3.199 -9.530 1.00 92.12 101 PHE A C 1
ATOM 836 O O . PHE A 1 101 ? -6.630 -4.088 -9.992 1.00 92.12 101 PHE A O 1
ATOM 843 N N . ASP A 1 102 ? -8.547 -2.904 -10.033 1.00 90.50 102 ASP A N 1
ATOM 844 C CA . ASP A 1 102 ? -9.182 -3.667 -11.112 1.00 90.50 102 ASP A CA 1
ATOM 845 C C . ASP A 1 102 ? -8.326 -3.670 -12.381 1.00 90.50 102 ASP A C 1
ATOM 847 O O . ASP A 1 102 ? -8.054 -4.712 -12.984 1.00 90.50 102 ASP A O 1
ATOM 851 N N . LYS A 1 103 ? -7.823 -2.492 -12.769 1.00 90.50 103 LYS A N 1
ATOM 852 C CA . LYS A 1 103 ? -6.981 -2.333 -13.962 1.00 90.50 103 LYS A CA 1
ATOM 853 C C . LYS A 1 103 ? -5.648 -3.077 -13.858 1.00 90.50 103 LYS A C 1
ATOM 855 O O . LYS A 1 103 ? -5.104 -3.504 -14.881 1.00 90.50 103 LYS A O 1
ATOM 860 N N . LEU A 1 104 ? -5.091 -3.177 -12.653 1.00 89.81 104 LEU A N 1
ATOM 861 C CA . LEU A 1 104 ? -3.812 -3.837 -12.388 1.00 89.81 104 LEU A CA 1
ATOM 862 C C . LEU A 1 104 ? -3.966 -5.321 -12.017 1.00 89.81 104 LEU A C 1
ATOM 864 O O . LEU A 1 104 ? -2.957 -6.024 -11.991 1.00 89.81 104 LEU A O 1
ATOM 868 N N . GLY A 1 105 ? -5.188 -5.804 -11.766 1.00 93.00 105 GLY A N 1
ATOM 869 C CA . GLY A 1 105 ? -5.439 -7.155 -11.258 1.00 93.00 105 GLY A CA 1
ATOM 870 C C . GLY A 1 105 ? -4.901 -7.353 -9.838 1.00 93.00 105 GLY A C 1
ATOM 871 O O . GLY A 1 105 ? -4.344 -8.405 -9.528 1.00 93.00 105 GLY A O 1
ATOM 872 N N . LEU A 1 106 ? -4.995 -6.316 -9.008 1.00 94.12 106 LEU A N 1
ATOM 873 C CA . LEU A 1 106 ? -4.527 -6.299 -7.623 1.00 94.12 106 LEU A CA 1
ATOM 874 C C . LEU A 1 106 ? -5.716 -6.222 -6.668 1.00 94.12 106 LEU A C 1
ATOM 876 O O . LEU A 1 106 ? -6.823 -5.879 -7.064 1.00 94.12 106 LEU A O 1
ATOM 880 N N . TYR A 1 107 ? -5.466 -6.503 -5.394 1.00 94.69 107 TYR A N 1
ATOM 881 C CA . TYR A 1 107 ? -6.428 -6.283 -4.324 1.00 94.69 107 TYR A CA 1
ATOM 882 C C . TYR A 1 107 ? -5.709 -5.671 -3.127 1.00 94.69 107 TYR A C 1
ATOM 884 O O . TYR A 1 107 ? -4.661 -6.172 -2.712 1.00 94.69 107 TYR A O 1
ATOM 892 N N . VAL A 1 108 ? -6.270 -4.584 -2.601 1.00 95.94 108 VAL A N 1
ATOM 893 C CA . VAL A 1 108 ? -5.839 -3.934 -1.365 1.00 95.94 108 VAL A CA 1
ATOM 894 C C . VAL A 1 108 ? -7.088 -3.416 -0.665 1.00 95.94 108 VAL A C 1
ATOM 896 O O . VAL A 1 108 ? -7.853 -2.658 -1.261 1.00 95.94 108 VAL A O 1
ATOM 899 N N . ARG A 1 109 ? -7.291 -3.806 0.595 1.00 95.31 109 ARG A N 1
ATOM 900 C CA . ARG A 1 109 ? -8.388 -3.281 1.423 1.00 95.31 109 ARG A CA 1
ATOM 901 C C . ARG A 1 109 ? -8.305 -1.767 1.597 1.00 95.31 109 ARG A C 1
ATOM 903 O O . ARG A 1 109 ? -7.221 -1.185 1.528 1.00 95.31 109 ARG A O 1
ATOM 910 N N . GLU A 1 110 ? -9.441 -1.128 1.868 1.00 95.19 110 GLU A N 1
ATOM 911 C CA . GLU A 1 110 ? -9.473 0.281 2.260 1.00 95.19 110 GLU A CA 1
ATOM 912 C C . GLU A 1 110 ? -8.623 0.557 3.504 1.00 95.19 110 GLU A C 1
ATOM 914 O O . GLU A 1 110 ? -8.350 -0.324 4.316 1.00 95.19 110 GLU A O 1
ATOM 919 N N . ARG A 1 111 ? -8.220 1.821 3.678 1.00 95.88 111 ARG A N 1
ATOM 920 C CA . ARG A 1 111 ? -7.549 2.244 4.907 1.00 95.88 111 ARG A CA 1
ATOM 921 C C . ARG A 1 111 ? -8.480 1.993 6.106 1.00 95.88 111 ARG A C 1
ATOM 923 O O . ARG A 1 111 ? -9.598 2.513 6.082 1.00 95.88 111 ARG A O 1
ATOM 930 N N . PRO A 1 112 ? -8.035 1.298 7.166 1.00 96.25 112 PRO A N 1
ATOM 931 C CA . PRO A 1 112 ? -8.875 1.010 8.323 1.00 96.25 112 PRO A CA 1
ATOM 932 C C . PRO A 1 112 ? -9.423 2.292 8.953 1.00 96.25 112 PRO A C 1
ATOM 934 O O . PRO A 1 112 ? -8.688 3.271 9.113 1.00 96.25 112 PRO A O 1
ATOM 937 N N . HIS A 1 113 ? -10.695 2.289 9.362 1.00 94.75 113 HIS A N 1
ATOM 938 C CA . HIS A 1 113 ? -11.353 3.466 9.949 1.00 94.75 113 HIS A CA 1
ATOM 939 C C . HIS A 1 113 ? -10.581 4.055 11.132 1.00 94.75 113 HIS A C 1
ATOM 941 O O . HIS A 1 113 ? -10.492 5.272 11.266 1.00 94.75 113 HIS A O 1
ATOM 947 N N . VAL A 1 114 ? -9.954 3.202 11.947 1.00 94.38 114 VAL A N 1
ATOM 948 C CA . VAL A 1 114 ? -9.172 3.637 13.108 1.00 94.38 114 VAL A CA 1
ATOM 949 C C . VAL A 1 114 ? -7.923 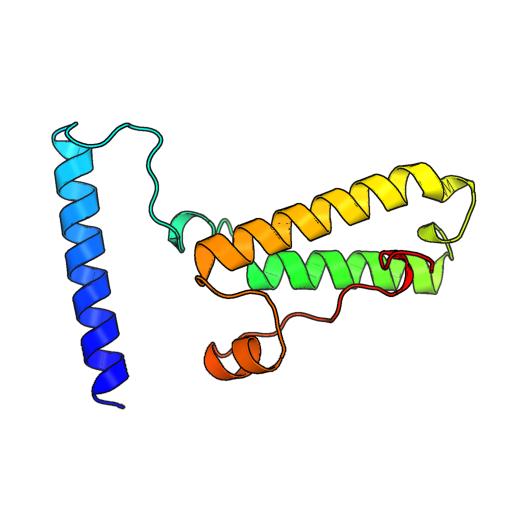4.442 12.732 1.00 94.38 114 VAL A C 1
ATOM 951 O O . VAL A 1 114 ? -7.381 5.134 13.588 1.00 94.38 114 VAL A O 1
ATOM 954 N N . LEU A 1 115 ? -7.477 4.397 11.474 1.00 94.69 115 LEU A N 1
ATOM 955 C CA . LEU A 1 115 ? -6.343 5.169 10.955 1.00 94.69 115 LEU A CA 1
ATOM 956 C C . LEU A 1 115 ? -6.766 6.400 10.144 1.00 94.69 115 LEU A C 1
ATOM 958 O O . LEU A 1 115 ? -5.910 7.224 9.827 1.00 94.69 115 LEU A O 1
ATOM 962 N N . LYS A 1 116 ? -8.047 6.527 9.772 1.00 90.12 116 LYS A N 1
ATOM 963 C CA . LYS A 1 116 ? -8.550 7.725 9.086 1.00 90.12 116 LYS A CA 1
ATOM 964 C C . LYS A 1 116 ? -8.483 8.909 10.071 1.00 90.12 116 LYS A C 1
ATOM 966 O O . LYS A 1 116 ? -8.641 8.727 11.283 1.00 90.12 116 LYS A O 1
ATOM 971 N N . ALA A 1 117 ? -8.181 10.107 9.566 1.00 69.19 117 ALA A N 1
ATOM 972 C CA . ALA A 1 117 ? -8.201 11.313 10.391 1.00 69.19 117 ALA A CA 1
ATOM 973 C C . ALA A 1 117 ? -9.605 11.494 10.992 1.00 69.19 117 ALA A C 1
ATOM 975 O O . ALA A 1 117 ? -10.599 11.215 10.324 1.00 69.19 117 ALA A O 1
ATOM 976 N N . GLN A 1 118 ? -9.677 11.906 12.257 1.00 55.41 118 GLN A N 1
ATOM 977 C CA . GLN A 1 118 ? -10.942 12.333 12.850 1.00 55.41 118 GLN A CA 1
ATOM 978 C C . GLN A 1 118 ? -11.214 13.753 12.347 1.00 55.41 118 GLN A C 1
ATOM 980 O O . GLN A 1 118 ? -10.374 14.628 12.561 1.00 55.41 118 GLN A O 1
ATOM 985 N N . GLU A 1 119 ? -12.319 13.934 11.623 1.00 37.03 119 GLU A N 1
ATOM 986 C CA . GLU A 1 119 ? -12.890 15.256 11.326 1.00 37.03 119 GLU A CA 1
ATOM 987 C C . GLU A 1 119 ? -13.410 15.931 12.601 1.00 37.03 119 GLU A C 1
ATOM 989 O O . GLU A 1 119 ? -13.923 15.206 13.490 1.00 37.03 119 GLU A O 1
#

Foldseek 3Di:
DDPVVVVVVVVVVVVVVVVVVCVVVVVDDPPDDDLCVLQDVHHLQVVLQVLQVVVVVCCVVPVQLVDPNNVVVLVVSLVVNVVSQVSVCSNQVDGDDPVVCVVVVHDHDDRDPSNDDDD

Secondary structure (DSSP, 8-state):
--HHHHHHHHHHHHHHHHHHHHHHTT-S-TT---GGGG--SS-HHHHHHHHHHHHHHHHHHH-TTTSGGGHHHHHHHHHHHHHHHHHHHHHHSS---HHHHHHHT---PPPPGGGSPP-

Sequence (119 aa):
MNPLLRKKTMINLIQHGLFHLLKAVKLLPSNVILTDQLDFAHSVAKRLDEQRELIEEIEKHTGYFSSEKGRWSKNHAITQDDYLIKLFTLRYNVEPSEEHFDKLGLYVRERPHVLKAQE

Radius of gyration: 18.48 Å; chains: 1; bounding box: 42×28×54 Å